Protein 3FPR (pdb70)

Structure (mmCIF, N/CA/C/O backbone):
data_3FPR
#
_entry.id   3FPR
#
_cell.length_a   39.604
_cell.length_b   46.165
_cell.length_c   99.591
_cell.angle_alpha   90.00
_cell.angle_beta   90.00
_cell.angle_gamma   90.00
#
_symmetry.space_group_name_H-M   'P 21 21 21'
#
loop_
_entity.id
_entity.type
_entity.pdbx_description
1 polymer Evasin-1
2 water water
#
loop_
_atom_site.group_PDB
_atom_site.id
_atom_site.type_symbol
_atom_site.label_atom_id
_atom_site.label_alt_id
_atom_site.label_comp_id
_atom_site.label_asym_id
_atom_site.label_entity_id
_atom_site.label_seq_id
_atom_site.pdbx_PDB_ins_code
_atom_site.Cartn_x
_atom_site.Cartn_y
_atom_site.Cartn_z
_atom_site.occupancy
_atom_site.B_iso_or_equiv
_atom_site.auth_seq_id
_atom_site.auth_comp_id
_atom_site.auth_asym_id
_atom_site.auth_atom_id
_atom_site.pdbx_PDB_model_num
ATOM 1 N N . GLY A 1 7 ? 40.386 37.232 29.479 1.00 49.05 7 GLY A N 1
ATOM 2 C CA . GLY A 1 7 ? 39.635 36.654 28.323 1.00 48.78 7 GLY A CA 1
ATOM 3 C C . GLY A 1 7 ? 38.648 35.590 28.767 1.00 48.89 7 GLY A C 1
ATOM 4 O O . GLY A 1 7 ? 38.579 35.257 29.959 1.00 49.20 7 GLY A O 1
ATOM 5 N N . ASP A 1 8 ? 37.904 35.049 27.795 1.00 48.60 8 ASP A N 1
ATOM 6 C CA . ASP A 1 8 ? 36.773 34.113 28.003 1.00 48.07 8 ASP A CA 1
ATOM 7 C C . ASP A 1 8 ? 35.514 34.753 27.442 1.00 46.82 8 ASP A C 1
ATOM 8 O O . ASP A 1 8 ? 34.409 34.206 27.549 1.00 47.30 8 ASP A O 1
ATOM 13 N N . LEU A 1 9 ? 35.673 35.924 26.840 1.00 44.98 9 LEU A N 1
ATOM 14 C CA . LEU A 1 9 ? 34.510 36.662 26.401 1.00 42.38 9 LEU A CA 1
ATOM 15 C C . LEU A 1 9 ? 34.206 36.253 24.977 1.00 41.26 9 LEU A C 1
ATOM 16 O O . LEU A 1 9 ? 35.090 36.276 24.122 1.00 41.27 9 LEU A O 1
ATOM 21 N N . GLY A 1 10 ? 32.968 35.835 24.740 1.00 39.41 10 GLY A N 1
ATOM 22 C CA . GLY A 1 10 ? 32.530 35.487 23.391 1.00 36.82 10 GLY A CA 1
ATOM 23 C C . GLY A 1 10 ? 33.075 34.169 22.845 1.00 35.08 10 GLY A C 1
ATOM 24 O O . GLY A 1 10 ? 33.392 33.253 23.607 1.00 34.80 10 GLY A O 1
ATOM 25 N N . GLY A 1 11 ? 33.184 34.080 21.520 1.00 32.90 11 GLY A N 1
ATOM 26 C CA . GLY A 1 11 ? 33.595 32.837 20.852 1.00 30.79 11 GLY A CA 1
ATOM 27 C C . GLY A 1 11 ? 32.491 32.240 19.981 1.00 30.10 11 GLY A C 1
ATOM 28 O O . GLY A 1 11 ? 32.764 31.520 19.021 1.00 29.09 11 GLY A O 1
ATOM 29 N N . CYS A 1 12 ? 31.241 32.543 20.328 1.00 28.64 12 CYS A N 1
ATOM 30 C CA . CYS A 1 12 ? 30.089 32.034 19.596 1.00 27.75 12 CYS A CA 1
ATOM 31 C C . CYS A 1 12 ? 30.213 32.341 18.096 1.00 25.61 12 CYS A C 1
ATOM 32 O O . CYS A 1 12 ? 30.363 33.484 17.690 1.00 25.58 12 CYS A O 1
ATOM 35 N N . PRO A 1 13 ? 30.147 31.309 17.258 1.00 23.30 13 PRO A N 1
ATOM 36 C CA . PRO A 1 13 ? 30.132 31.628 15.834 1.00 21.93 13 PRO A CA 1
ATOM 37 C C . PRO A 1 13 ? 28.735 32.044 15.345 1.00 20.28 13 PRO A C 1
ATOM 38 O O . PRO A 1 13 ? 27.743 31.915 16.070 1.00 20.17 13 PRO A O 1
ATOM 42 N N . PHE A 1 14 ? 28.692 32.557 14.112 1.00 19.35 14 PHE A N 1
ATOM 43 C CA . PHE A 1 14 ? 27.474 33.030 13.465 1.00 19.08 14 PHE A CA 1
ATOM 44 C C . PHE A 1 14 ? 26.774 31.954 12.624 1.00 17.73 14 PHE A C 1
ATOM 45 O O . PHE A 1 14 ? 27.422 31.246 11.833 1.00 17.52 14 PHE A O 1
ATOM 53 N N . LEU A 1 15 ? 25.448 31.864 12.799 1.00 17.77 15 LEU A N 1
ATOM 54 C CA . LEU A 1 15 ? 24.609 30.933 12.029 1.00 16.73 15 LEU A CA 1
ATOM 55 C C . LEU A 1 15 ? 24.638 31.346 10.545 1.00 16.70 15 LEU A C 1
ATOM 56 O O . LEU A 1 15 ? 24.643 32.534 10.241 1.00 16.90 15 LEU A O 1
ATOM 61 N N . VAL A 1 16 ? 24.655 30.365 9.635 1.00 15.99 16 VAL A N 1
ATOM 62 C CA . VAL A 1 16 ? 24.693 30.675 8.208 1.00 15.66 16 VAL A CA 1
ATOM 63 C C . VAL A 1 16 ? 23.631 30.003 7.365 1.00 16.78 16 VAL A C 1
ATOM 64 O O . VAL A 1 16 ? 23.259 28.818 7.575 1.00 17.34 16 VAL A O 1
ATOM 68 N N . ALA A 1 17 ? 23.113 30.770 6.409 1.00 15.46 17 ALA A N 1
ATOM 69 C CA . ALA A 1 17 ? 22.362 30.142 5.291 1.00 16.29 17 ALA A CA 1
ATOM 70 C C . ALA A 1 17 ? 23.351 29.794 4.176 1.00 16.39 17 ALA A C 1
ATOM 71 O O . ALA A 1 17 ? 24.501 30.235 4.180 1.00 17.69 17 ALA A O 1
ATOM 73 N N . GLU A 1 18 ? 22.920 29.016 3.199 1.00 16.55 18 GLU A N 1
ATOM 74 C CA . GLU A 1 18 ? 23.840 28.634 2.138 1.00 18.04 18 GLU A CA 1
ATOM 75 C C . GLU A 1 18 ? 23.156 28.725 0.811 1.00 18.09 18 GLU A C 1
ATOM 76 O O . GLU A 1 18 ? 21.936 28.639 0.742 1.00 18.52 18 GLU A O 1
ATOM 82 N N . ASN A 1 19 ? 23.931 28.906 -0.247 1.00 19.15 19 ASN A N 1
ATOM 83 C CA . ASN A 1 19 ? 23.339 28.651 -1.565 1.00 20.97 19 ASN A CA 1
ATOM 84 C C . ASN A 1 19 ? 23.282 27.146 -1.891 1.00 22.98 19 ASN A C 1
ATOM 85 O O . ASN A 1 19 ? 23.606 26.327 -1.026 1.00 23.21 19 ASN A O 1
ATOM 90 N N . LYS A 1 20 ? 22.797 26.779 -3.085 1.00 25.49 20 LYS A N 1
ATOM 91 C CA . LYS A 1 20 ? 22.551 25.342 -3.374 1.00 27.97 20 LYS A CA 1
ATOM 92 C C . LYS A 1 20 ? 23.807 24.503 -3.228 1.00 28.82 20 LYS A C 1
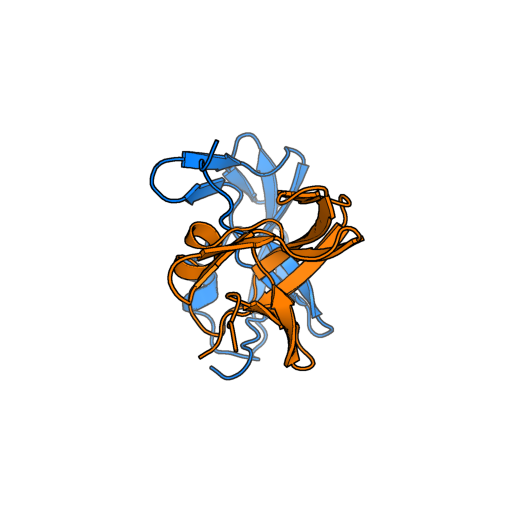ATOM 93 O O . LYS A 1 20 ? 23.732 23.346 -2.784 1.00 29.83 20 LYS A O 1
ATOM 99 N N . THR A 1 21 ? 24.951 25.098 -3.560 1.00 29.28 21 THR A N 1
ATOM 100 C CA . THR A 1 21 ? 26.249 24.400 -3.539 1.00 30.23 21 THR A CA 1
ATOM 101 C C . THR A 1 21 ? 27.074 24.587 -2.257 1.00 28.79 21 THR A C 1
ATOM 102 O O . THR A 1 21 ? 28.200 24.069 -2.151 1.00 30.29 21 THR A O 1
ATOM 106 N N . GLY A 1 22 ? 26.538 25.317 -1.276 1.00 27.33 22 GLY A N 1
ATOM 107 C CA . GLY A 1 22 ? 27.120 25.299 0.057 1.00 25.01 22 GLY A CA 1
ATOM 108 C C . GLY A 1 22 ? 27.822 26.567 0.513 1.00 23.52 22 GLY A C 1
ATOM 109 O O . GLY A 1 22 ? 28.376 26.621 1.610 1.00 23.90 22 GLY A O 1
ATOM 110 N N . TYR A 1 23 ? 27.799 27.591 -0.330 1.00 22.24 23 TYR A N 1
ATOM 111 C CA . TYR A 1 23 ? 28.412 28.873 0.018 1.00 20.42 23 TYR A CA 1
ATOM 112 C C . TYR A 1 23 ? 27.650 29.584 1.138 1.00 20.17 23 TYR A C 1
ATOM 113 O O . TYR A 1 23 ? 26.455 29.835 0.985 1.00 19.66 23 TYR A O 1
ATOM 122 N N . PRO A 1 24 ? 28.317 29.860 2.273 1.00 18.88 24 PRO A N 1
ATOM 123 C CA . PRO A 1 24 ? 27.644 30.422 3.446 1.00 18.42 24 PRO A CA 1
ATOM 124 C C . PRO A 1 24 ? 27.516 31.941 3.483 1.00 17.04 24 PRO A C 1
ATOM 125 O O . PRO A 1 24 ? 28.441 32.664 3.054 1.00 18.81 24 PRO A O 1
ATOM 129 N N . THR A 1 25 ? 26.400 32.412 4.039 1.00 16.14 25 THR A N 1
ATOM 130 C CA . THR A 1 25 ? 26.177 33.831 4.287 1.00 15.32 25 THR A CA 1
ATOM 131 C C . THR A 1 25 ? 25.519 33.973 5.644 1.00 14.95 25 THR A C 1
ATOM 132 O O . THR A 1 25 ? 24.553 33.242 5.962 1.00 15.58 25 THR A O 1
ATOM 136 N N . ILE A 1 26 ? 26.024 34.897 6.474 1.00 14.69 26 ILE A N 1
ATOM 137 C CA . ILE A 1 26 ? 25.427 35.054 7.797 1.00 16.05 26 ILE A CA 1
ATOM 138 C C . IL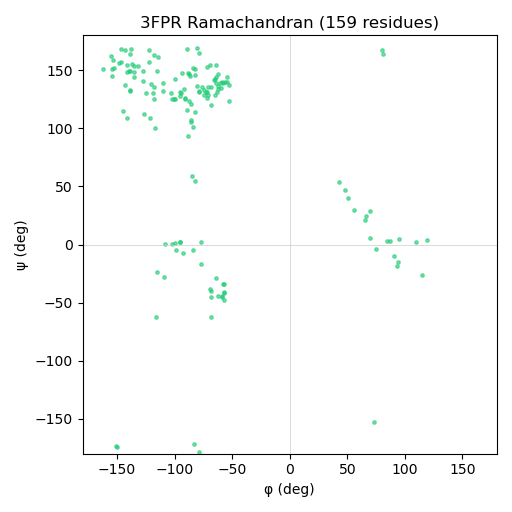E A 1 26 ? 24.022 35.645 7.737 1.00 15.99 26 ILE A C 1
ATOM 139 O O . ILE A 1 26 ? 23.670 36.322 6.791 1.00 16.29 26 ILE A O 1
ATOM 144 N N . VAL A 1 27 ? 23.224 35.345 8.765 1.00 16.65 27 VAL A N 1
ATOM 145 C CA . VAL A 1 27 ? 21.819 35.747 8.800 1.00 16.87 27 VAL A CA 1
ATOM 146 C C . VAL A 1 27 ? 21.571 36.869 9.812 1.00 18.00 27 VAL A C 1
ATOM 14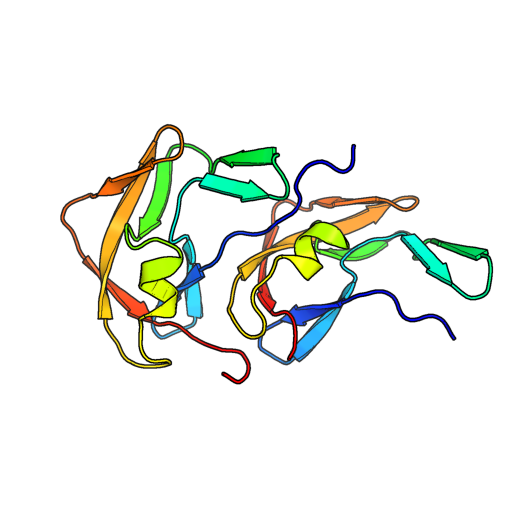7 O O . VAL A 1 27 ? 20.434 37.356 9.960 1.00 18.98 27 VAL A O 1
ATOM 151 N N . ALA A 1 28 ? 22.636 37.311 10.494 1.00 18.69 28 ALA A N 1
ATOM 152 C CA . ALA A 1 28 ? 22.553 38.403 11.432 1.00 18.38 28 ALA A CA 1
ATOM 153 C C . ALA A 1 28 ? 23.925 39.043 11.535 1.00 18.91 28 ALA A C 1
ATOM 154 O O . ALA A 1 28 ? 24.941 38.370 11.303 1.00 19.19 28 ALA A O 1
ATOM 156 N N . CYS A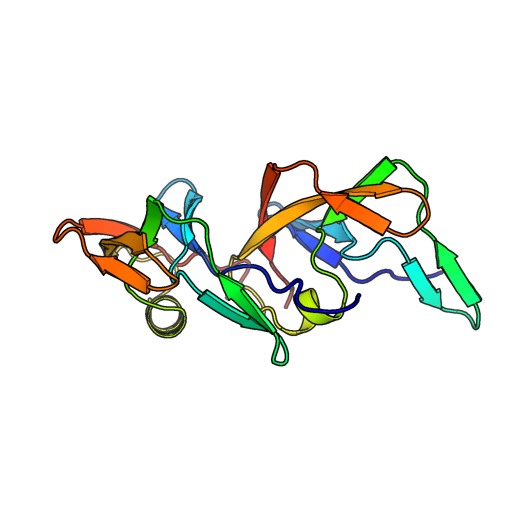 1 29 ? 23.939 40.341 11.837 1.00 19.18 29 CYS A N 1
ATOM 157 C CA . CYS A 1 29 ? 25.214 41.071 11.864 1.00 20.42 29 CYS A CA 1
ATOM 158 C C . CYS A 1 29 ? 25.710 41.292 13.279 1.00 20.74 29 CYS A C 1
ATOM 159 O O . CYS A 1 29 ? 26.761 41.870 13.459 1.00 20.28 29 CYS A O 1
ATOM 162 N N . LYS A 1 30 ? 24.954 40.808 14.250 1.00 21.52 30 LYS A N 1
ATOM 163 C CA . LYS A 1 30 ? 25.407 40.815 15.635 1.00 24.00 30 LYS A CA 1
ATOM 164 C C . LYS A 1 30 ? 24.723 39.697 16.382 1.00 24.92 30 LYS A C 1
ATOM 165 O O . LYS A 1 30 ? 23.688 39.185 15.956 1.00 25.41 30 LYS A O 1
ATOM 171 N N . GLN A 1 31 ? 25.315 39.291 17.494 1.00 25.23 31 GLN A N 1
ATOM 172 C CA . GLN A 1 31 ? 24.658 38.347 18.365 1.00 26.33 31 GLN A CA 1
ATOM 173 C C . GLN A 1 31 ? 25.190 38.508 19.766 1.00 27.52 31 GLN A C 1
ATOM 174 O O . GLN A 1 31 ? 26.259 39.106 19.965 1.00 27.48 31 GLN A O 1
ATOM 180 N N . ASP A 1 32 ? 24.440 37.978 20.724 1.00 29.01 32 ASP A N 1
ATOM 181 C CA . ASP A 1 32 ? 24.893 37.979 22.100 1.00 30.59 32 ASP A CA 1
ATOM 182 C C . ASP A 1 32 ? 25.415 36.609 22.468 1.00 31.41 32 ASP A C 1
ATOM 183 O O . ASP A 1 32 ? 24.707 35.605 22.342 1.00 31.72 32 ASP A O 1
ATOM 188 N N . CYS A 1 33 ? 26.649 36.573 22.950 1.00 30.90 33 CYS A N 1
ATOM 189 C CA . CYS A 1 33 ? 27.270 35.350 23.377 1.00 31.84 33 CYS A CA 1
ATOM 190 C C . CYS A 1 33 ? 27.561 35.473 24.870 1.00 32.21 33 CYS A C 1
ATOM 191 O O . CYS A 1 33 ? 28.524 36.123 25.260 1.00 31.71 33 CYS A O 1
ATOM 194 N N . ASN A 1 34 ? 26.695 34.878 25.691 1.00 32.73 34 ASN A N 1
ATOM 195 C CA . ASN A 1 34 ? 26.850 34.909 27.155 1.00 33.70 34 ASN A CA 1
ATOM 196 C C . ASN A 1 34 ? 27.070 36.340 27.672 1.00 32.60 34 ASN A C 1
ATOM 197 O O . ASN A 1 34 ? 27.906 36.573 28.560 1.00 34.15 34 ASN A O 1
ATOM 202 N N . GLY A 1 35 ? 26.339 37.294 27.099 1.00 31.35 35 GLY A N 1
ATOM 203 C CA . GLY A 1 35 ? 26.427 38.702 27.525 1.00 29.34 35 GLY A CA 1
ATOM 204 C C . GLY A 1 35 ? 27.413 39.560 26.737 1.00 28.02 35 GLY A C 1
ATOM 205 O O . GLY A 1 35 ? 27.327 40.798 26.739 1.00 27.29 35 GLY A O 1
ATOM 206 N N . THR A 1 36 ? 28.337 38.915 26.035 1.00 27.01 36 THR A N 1
ATOM 207 C CA . THR A 1 36 ? 29.269 39.631 25.182 1.00 26.68 36 THR A CA 1
ATOM 208 C C . THR A 1 36 ? 28.666 39.836 23.784 1.00 26.46 36 THR A C 1
ATOM 209 O O . THR A 1 36 ? 28.259 38.856 23.151 1.00 27.46 36 THR A O 1
ATOM 213 N N . THR A 1 37 ? 28.579 41.077 23.315 1.00 25.30 37 THR A N 1
ATOM 214 C CA . THR A 1 37 ? 28.076 41.313 21.942 1.00 25.13 37 THR A CA 1
ATOM 215 C C . THR A 1 37 ? 29.176 41.075 20.904 1.00 24.59 37 THR A C 1
ATOM 216 O O . THR A 1 37 ? 30.310 41.509 21.070 1.00 24.85 37 THR A O 1
ATOM 220 N N . GLU A 1 38 ? 28.839 40.391 19.814 1.00 22.76 38 GLU A N 1
ATOM 221 C CA . GLU A 1 38 ? 29.792 40.166 18.730 1.00 23.91 38 GLU A CA 1
ATOM 222 C C . GLU A 1 38 ? 29.207 40.818 17.509 1.00 22.92 38 GLU A C 1
ATOM 223 O O . GLU A 1 38 ? 28.033 40.605 17.212 1.00 22.20 38 GLU A O 1
ATOM 229 N N . THR A 1 39 ? 29.993 41.623 16.811 1.00 21.94 39 THR A N 1
ATOM 230 C CA . THR A 1 39 ? 29.470 42.406 15.690 1.00 23.58 39 THR A CA 1
ATOM 231 C C . THR A 1 39 ? 30.296 42.100 14.434 1.00 22.60 39 THR A C 1
ATOM 232 O O . THR A 1 39 ? 31.530 42.128 14.463 1.00 23.67 39 THR A O 1
ATOM 236 N N . ALA A 1 40 ? 29.616 41.792 13.333 1.00 20.46 40 ALA A N 1
ATOM 237 C CA . ALA A 1 40 ? 30.289 41.520 12.102 1.00 20.73 40 ALA A CA 1
ATOM 238 C C . ALA A 1 40 ? 30.855 42.818 11.527 1.00 20.28 40 ALA A C 1
ATOM 239 O O . ALA A 1 40 ? 30.326 43.896 11.782 1.00 21.17 40 ALA A O 1
ATOM 241 N N . PRO A 1 41 ? 31.935 42.719 10.749 1.00 21.23 41 PRO A N 1
ATOM 242 C CA . PRO A 1 41 ? 32.521 43.893 10.112 1.00 22.09 41 PRO A CA 1
ATOM 243 C C . PRO A 1 41 ? 31.548 44.608 9.206 1.00 23.41 41 PRO A C 1
ATOM 244 O O . PRO A 1 41 ? 30.760 43.962 8.498 1.00 22.27 41 PRO A O 1
ATOM 248 N N . ASN A 1 42 ? 31.578 45.940 9.238 1.00 23.98 42 ASN A N 1
ATOM 249 C CA . ASN A 1 42 ? 30.791 46.720 8.296 1.00 24.25 42 ASN A CA 1
ATOM 250 C C . ASN A 1 42 ? 31.108 46.299 6.872 1.00 23.58 42 ASN A C 1
ATOM 251 O O . ASN A 1 42 ? 32.259 46.019 6.554 1.00 25.06 42 ASN A O 1
ATOM 256 N N . GLY A 1 43 ? 30.070 46.224 6.041 1.00 22.22 43 GLY A N 1
ATOM 257 C CA . GLY A 1 43 ? 30.193 45.821 4.636 1.00 20.93 43 GLY A CA 1
ATOM 258 C C . GLY A 1 43 ? 30.033 44.321 4.387 1.00 19.59 43 GLY A C 1
ATOM 259 O O . GLY A 1 43 ? 29.905 43.899 3.238 1.00 20.32 43 GLY A O 1
ATOM 260 N N . THR A 1 44 ? 30.003 43.521 5.464 1.00 18.66 44 THR A N 1
ATOM 261 C CA . THR A 1 44 ? 29.854 42.064 5.334 1.00 18.39 44 THR A CA 1
ATOM 262 C C . THR A 1 44 ? 28.504 41.752 4.676 1.00 17.94 44 THR A C 1
ATOM 263 O O . THR A 1 44 ? 27.485 42.315 5.034 1.00 17.73 44 THR A O 1
ATOM 267 N N . ARG A 1 45 ? 28.521 40.857 3.691 1.00 18.51 45 ARG A N 1
ATOM 268 C CA . ARG A 1 45 ? 27.296 40.383 3.091 1.00 18.54 45 ARG A CA 1
ATOM 269 C C . ARG A 1 45 ? 26.465 39.633 4.123 1.00 18.28 45 ARG A C 1
ATOM 270 O O . ARG A 1 45 ? 26.995 38.844 4.915 1.00 16.50 45 ARG A O 1
ATOM 278 N N . CYS A 1 46 ? 25.155 39.850 4.112 1.00 17.86 46 CYS A N 1
ATOM 279 C CA . CYS A 1 46 ? 24.272 39.094 5.018 1.00 17.70 46 CYS A CA 1
ATOM 280 C C . CYS A 1 46 ? 22.920 38.844 4.372 1.00 19.02 46 CYS A C 1
ATOM 281 O O . CYS A 1 46 ? 22.613 39.466 3.348 1.00 17.73 46 CYS A O 1
ATOM 284 N N . PHE A 1 47 ? 22.114 37.974 4.975 1.00 17.53 47 PHE A N 1
ATOM 285 C CA . PHE A 1 47 ? 20.669 37.894 4.649 1.00 18.52 47 PHE A CA 1
ATOM 286 C C . PHE A 1 47 ? 19.902 38.412 5.824 1.00 18.98 47 PHE A C 1
ATOM 287 O O . PHE A 1 47 ? 20.167 37.996 6.948 1.00 19.18 47 PHE A O 1
ATOM 295 N N . SER A 1 48 ? 18.944 39.294 5.573 1.00 19.43 48 SER A N 1
ATOM 296 C CA . SER A 1 48 ? 18.223 39.961 6.638 1.00 21.89 48 SER A CA 1
ATOM 297 C C . SER A 1 48 ? 17.077 39.086 7.101 1.00 22.43 48 SER A C 1
ATOM 298 O O . SER A 1 48 ? 15.913 39.488 7.030 1.00 24.53 48 SER A O 1
ATOM 301 N N . ILE A 1 49 ? 17.386 37.880 7.559 1.00 22.49 49 ILE A N 1
ATOM 302 C CA . ILE A 1 49 ? 16.325 37.023 8.069 1.00 22.53 49 ILE A CA 1
ATOM 303 C C . ILE A 1 49 ? 16.449 36.715 9.549 1.00 22.19 49 ILE A C 1
ATOM 304 O O . ILE A 1 49 ? 15.452 36.368 10.192 1.00 22.18 49 ILE A O 1
ATOM 309 N N . GLY A 1 50 ? 17.668 36.814 10.081 1.00 21.48 50 GLY A N 1
ATOM 310 C CA . GLY A 1 50 ? 17.871 36.530 11.498 1.00 22.76 50 GLY A CA 1
ATOM 311 C C . GLY A 1 50 ? 17.977 35.056 11.817 1.00 23.15 50 GLY A C 1
ATOM 312 O O . GLY A 1 50 ? 17.594 34.185 11.028 1.00 23.23 50 GLY A O 1
ATOM 313 N N . ASP A 1 51 ? 18.483 34.760 13.012 1.00 24.38 51 ASP A N 1
ATOM 314 C CA . ASP A 1 51 ? 18.600 33.389 13.449 1.00 27.20 51 ASP A CA 1
ATOM 315 C C . ASP A 1 51 ? 17.230 32.718 13.401 1.00 27.83 51 ASP A C 1
ATOM 316 O O . ASP A 1 51 ? 17.096 31.571 12.940 1.00 27.98 51 ASP A O 1
ATOM 321 N N . GLU A 1 52 ? 16.209 33.460 13.847 1.00 29.47 52 GLU A N 1
ATOM 322 C CA . GLU A 1 52 ? 14.821 33.002 13.870 1.00 30.35 52 GLU A CA 1
ATOM 323 C C . GLU A 1 52 ? 14.364 32.595 12.485 1.00 30.48 52 GLU A C 1
ATOM 324 O O . GLU A 1 52 ? 13.807 31.510 12.315 1.00 31.54 52 GLU A O 1
ATOM 326 N N . GLY A 1 53 ? 14.645 33.452 11.499 1.00 29.50 53 GLY A N 1
ATOM 327 C CA . GLY A 1 53 ? 14.277 33.224 10.110 1.00 28.59 53 GLY A CA 1
ATOM 328 C C . GLY A 1 53 ? 14.870 31.954 9.539 1.00 28.22 53 GLY A C 1
ATOM 329 O O . GLY A 1 53 ? 14.176 31.188 8.880 1.00 27.99 53 GLY A O 1
ATOM 330 N N . LEU A 1 54 ? 16.152 31.724 9.806 1.00 27.10 54 LEU A N 1
ATOM 331 C CA . LEU A 1 54 ? 16.810 30.504 9.341 1.00 27.23 54 LEU A CA 1
ATOM 332 C C . LEU A 1 54 ? 16.150 29.257 9.954 1.00 27.43 54 LEU A C 1
ATOM 333 O O . LEU A 1 54 ? 15.833 28.284 9.261 1.00 25.93 54 LEU A O 1
ATOM 338 N N . ARG A 1 55 ? 15.875 29.323 11.249 1.00 27.93 55 ARG A N 1
ATOM 339 C CA . ARG A 1 55 ? 15.292 28.184 11.969 1.00 29.43 55 ARG A CA 1
ATOM 340 C C . ARG A 1 55 ? 13.887 27.802 11.484 1.00 29.60 55 ARG A C 1
ATOM 341 O O . ARG A 1 55 ? 13.495 26.631 11.523 1.00 30.65 55 ARG A O 1
ATOM 349 N N . ARG A 1 56 ? 13.158 28.785 10.983 1.00 29.29 56 ARG A N 1
ATOM 350 C CA . ARG A 1 56 ? 11.834 28.574 10.414 1.00 30.59 56 ARG A CA 1
ATOM 351 C C . ARG A 1 56 ? 11.850 27.973 9.021 1.00 30.00 56 ARG A C 1
ATOM 352 O O . ARG A 1 56 ? 10.820 27.509 8.530 1.00 31.68 56 ARG A O 1
ATOM 360 N N . MET A 1 57 ? 12.997 28.025 8.347 1.00 29.30 57 MET A N 1
ATOM 361 C CA . MET A 1 57 ? 13.068 27.478 7.005 1.00 28.19 57 MET A CA 1
ATOM 362 C C . MET A 1 57 ? 13.092 25.964 7.066 1.00 27.77 57 MET A C 1
ATOM 363 O O . MET A 1 57 ? 13.813 25.365 7.867 1.00 27.95 57 MET A O 1
ATOM 368 N N . THR A 1 58 ? 12.261 25.349 6.239 1.00 27.67 58 THR A N 1
ATOM 369 C CA . THR A 1 58 ? 12.298 23.919 6.039 1.00 27.39 58 THR A CA 1
ATOM 370 C C . THR A 1 58 ? 13.636 23.535 5.427 1.00 27.31 58 THR A C 1
ATOM 371 O O . THR A 1 58 ? 14.100 24.148 4.448 1.00 26.05 58 THR A O 1
ATOM 375 N N . ALA A 1 59 ? 14.274 22.525 6.012 1.00 26.90 59 ALA A N 1
ATOM 376 C CA . ALA A 1 59 ? 15.572 22.091 5.526 1.00 27.44 59 ALA A CA 1
ATOM 377 C C . ALA A 1 59 ? 15.536 21.707 4.044 1.00 27.63 59 ALA A C 1
ATOM 378 O O . ALA A 1 59 ? 14.570 21.088 3.567 1.00 27.63 59 ALA A O 1
ATOM 380 N N . ASN A 1 60 ? 16.588 22.096 3.319 1.00 27.73 60 ASN A N 1
ATOM 381 C CA . ASN A 1 60 ? 16.863 21.679 1.943 1.00 28.55 60 ASN A CA 1
ATOM 382 C C . ASN A 1 60 ? 15.918 22.231 0.891 1.00 27.93 60 ASN A C 1
ATOM 383 O O . ASN A 1 60 ? 16.008 21.836 -0.274 1.00 28.77 60 ASN A O 1
ATOM 388 N N . LEU A 1 61 ? 15.021 23.128 1.302 1.00 26.91 61 LEU A N 1
ATOM 389 C CA . LEU A 1 61 ? 14.081 23.775 0.372 1.00 26.08 61 LEU A CA 1
ATOM 390 C C . LEU A 1 61 ? 14.566 25.172 -0.018 1.00 24.86 61 LEU A C 1
ATOM 391 O O . LEU A 1 61 ? 15.116 25.882 0.824 1.00 23.19 61 LEU A O 1
ATOM 396 N N . PRO A 1 62 ? 14.370 25.561 -1.280 1.00 23.05 62 PRO A N 1
ATOM 397 C CA . PRO A 1 62 ? 14.832 26.886 -1.695 1.00 22.52 62 PRO A CA 1
ATOM 398 C C . PRO A 1 62 ? 13.922 28.005 -1.187 1.00 21.94 62 PRO A C 1
ATOM 399 O O . PRO A 1 62 ? 12.693 27.908 -1.281 1.00 22.16 62 PRO A O 1
ATOM 403 N N . TYR A 1 63 ? 14.532 29.079 -0.671 1.00 20.30 63 TYR A N 1
ATOM 404 C CA . TYR A 1 63 ? 13.795 30.265 -0.293 1.00 19.11 63 TYR A CA 1
ATOM 405 C C . TYR A 1 63 ? 14.441 31.471 -0.962 1.00 18.33 63 TYR A C 1
ATOM 406 O O . TYR A 1 63 ? 15.645 31.518 -1.151 1.00 19.35 63 TYR A O 1
ATOM 415 N N . AS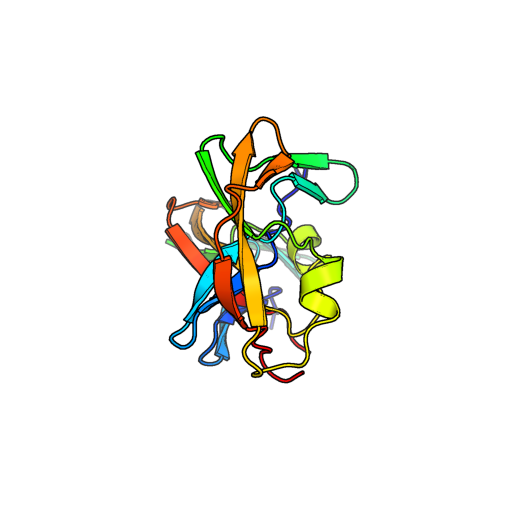P A 1 64 ? 13.645 32.479 -1.266 1.00 19.41 64 ASP A N 1
ATOM 416 C CA . ASP A 1 64 ? 14.234 33.698 -1.770 1.00 20.48 64 ASP A CA 1
ATOM 417 C C . ASP A 1 64 ? 14.633 34.531 -0.561 1.00 20.59 64 ASP A C 1
ATOM 418 O O . ASP A 1 64 ? 13.788 35.030 0.173 1.00 23.03 64 ASP A O 1
ATOM 423 N N . CYS A 1 65 ? 15.921 34.611 -0.311 1.00 20.11 65 CYS A N 1
ATOM 424 C CA . CYS A 1 65 ? 16.439 35.279 0.880 1.00 19.75 65 CYS A CA 1
ATOM 425 C C . CYS A 1 65 ? 16.839 36.742 0.597 1.00 19.35 65 CYS A C 1
ATOM 426 O O . CYS A 1 65 ? 17.549 37.038 -0.365 1.00 18.87 65 CYS A O 1
ATOM 429 N N . PRO A 1 66 ? 16.378 37.664 1.449 1.00 18.32 66 PRO A N 1
ATOM 430 C CA . PRO A 1 66 ? 16.690 39.071 1.226 1.00 18.11 66 PRO A CA 1
ATOM 431 C C . PRO A 1 66 ? 18.152 39.395 1.512 1.00 18.10 66 PRO A C 1
ATOM 432 O O . PRO A 1 66 ? 18.639 39.120 2.589 1.00 18.78 66 PRO A O 1
ATOM 436 N N . LEU A 1 67 ? 18.843 39.987 0.556 1.00 17.30 67 LEU A N 1
ATOM 437 C CA . LEU A 1 67 ? 20.247 40.345 0.777 1.00 17.30 67 LEU A CA 1
ATOM 438 C C . LEU A 1 67 ? 20.393 41.651 1.512 1.00 18.55 67 LEU A C 1
ATOM 439 O O . LEU A 1 67 ? 19.591 42.571 1.356 1.00 18.83 67 LEU A O 1
ATOM 444 N N . GLY A 1 68 ? 21.481 41.757 2.257 1.00 18.33 68 GLY A N 1
ATOM 445 C CA . GLY A 1 68 ? 21.797 42.998 2.930 1.00 18.64 68 GLY A CA 1
ATOM 446 C C . GLY A 1 68 ? 23.285 43.129 3.081 1.00 19.36 68 GLY A C 1
ATOM 447 O O . GLY A 1 68 ? 24.060 42.308 2.578 1.00 19.83 68 GLY A O 1
ATOM 448 N N . GLN A 1 69 ? 23.671 44.163 3.812 1.00 19.14 69 GLN A N 1
ATOM 449 C CA . GLN A 1 69 ? 25.062 44.406 4.128 1.00 19.83 69 GLN A CA 1
ATOM 450 C C . GLN A 1 69 ? 25.139 44.953 5.548 1.00 20.10 69 GLN A C 1
ATOM 451 O O . GLN A 1 69 ? 24.296 45.745 5.954 1.00 20.08 69 GLN A O 1
ATOM 457 N N . CYS A 1 70 ? 26.101 44.477 6.327 1.00 20.98 70 CYS A N 1
ATOM 458 C CA . CYS A 1 70 ? 26.195 44.857 7.719 1.00 21.86 70 CYS A CA 1
ATOM 459 C C . CYS A 1 70 ? 26.640 46.309 7.861 1.00 23.20 70 CYS A C 1
ATOM 460 O O . CYS A 1 70 ? 27.542 46.763 7.167 1.00 23.59 70 CYS A O 1
ATOM 463 N N . SER A 1 71 ? 25.962 47.020 8.761 1.00 25.35 71 SER A N 1
ATOM 464 C CA . SER A 1 71 ? 26.368 48.373 9.152 1.00 27.40 71 SER A CA 1
ATOM 465 C C . SER A 1 71 ? 26.041 48.498 10.627 1.00 27.72 71 SER A C 1
ATOM 466 O O . SER A 1 71 ? 24.865 48.424 11.023 1.00 28.20 71 SER A O 1
ATOM 469 N N . ASN A 1 72 ? 27.084 48.654 11.441 1.00 29.02 72 ASN A N 1
ATOM 470 C CA . ASN A 1 72 ? 26.945 48.787 12.895 1.00 30.32 72 ASN A CA 1
ATOM 471 C C . ASN A 1 72 ? 26.031 47.740 13.540 1.00 29.21 72 ASN A C 1
ATOM 472 O O . ASN A 1 72 ? 25.164 48.050 14.357 1.00 29.45 72 ASN A O 1
ATOM 477 N N . GLY A 1 73 ? 26.245 46.478 13.158 1.00 27.77 73 GLY A N 1
ATOM 478 C CA . GLY A 1 73 ? 25.564 45.341 13.762 1.00 26.69 73 GLY A CA 1
ATOM 479 C C . GLY A 1 73 ? 24.190 45.022 13.205 1.00 26.17 73 GLY A C 1
ATOM 480 O O . GLY A 1 73 ? 23.523 44.121 13.699 1.00 25.22 73 GLY A O 1
ATOM 481 N N . ASP A 1 74 ? 23.770 45.760 12.181 1.00 25.85 74 ASP A N 1
ATOM 482 C CA . ASP A 1 74 ? 22.449 45.580 11.569 1.00 26.69 74 ASP A CA 1
ATOM 483 C C . ASP A 1 74 ? 22.594 45.160 10.113 1.00 25.23 74 ASP A C 1
ATOM 484 O O . ASP A 1 74 ? 23.411 45.712 9.391 1.00 24.91 74 ASP A O 1
ATOM 489 N N . CYS A 1 75 ? 21.807 44.175 9.683 1.00 25.04 75 CYS A N 1
ATOM 490 C CA . CYS A 1 75 ? 21.817 43.788 8.268 1.00 24.88 75 CYS A CA 1
ATOM 491 C C . CYS A 1 75 ? 20.891 44.709 7.496 1.00 25.45 75 CYS A C 1
ATOM 492 O O . CYS A 1 75 ? 19.676 44.553 7.559 1.00 25.97 75 CYS A O 1
ATOM 495 N N . ILE A 1 76 ? 21.473 45.686 6.801 1.00 24.29 76 ILE A N 1
ATOM 496 C CA . ILE A 1 76 ? 20.699 46.684 6.046 1.00 24.90 76 ILE A CA 1
ATOM 497 C C . ILE A 1 76 ? 20.306 46.089 4.700 1.00 24.35 76 ILE A C 1
ATOM 498 O O . ILE A 1 76 ? 21.178 45.792 3.883 1.00 23.75 76 ILE A O 1
ATOM 503 N N . PRO A 1 77 ? 18.993 45.881 4.474 1.00 24.31 77 PRO A N 1
ATOM 504 C CA . PRO A 1 77 ? 18.570 45.237 3.220 1.00 24.37 77 PRO A CA 1
ATOM 505 C C . PRO A 1 77 ? 18.893 46.045 1.978 1.00 24.77 77 PRO A C 1
ATOM 506 O O . PRO A 1 77 ? 18.850 47.277 2.008 1.00 24.68 77 PRO A O 1
ATOM 510 N N . LYS A 1 78 ? 19.246 45.329 0.909 1.00 25.05 78 LYS A N 1
ATOM 511 C CA . LYS A 1 78 ? 19.564 45.904 -0.401 1.00 25.99 78 LYS A CA 1
ATOM 512 C C . LYS A 1 78 ? 18.336 45.955 -1.304 1.00 25.78 78 LYS A C 1
ATOM 513 O O . LYS A 1 78 ? 18.403 46.504 -2.410 1.00 26.49 78 LYS A O 1
ATOM 519 N N . GLU A 1 79 ? 17.242 45.352 -0.848 1.00 25.57 79 GLU A N 1
ATOM 520 C CA . GLU A 1 79 ? 16.002 45.176 -1.633 1.00 25.92 79 GLU A CA 1
ATOM 521 C C . GLU A 1 79 ? 16.208 44.226 -2.822 1.00 25.07 79 GLU A C 1
ATOM 522 O O . GLU A 1 79 ? 15.493 44.281 -3.816 1.00 25.97 79 GLU A O 1
ATOM 528 N N . THR A 1 80 ? 17.199 43.352 -2.693 1.00 23.09 80 THR A N 1
ATOM 529 C CA . THR A 1 80 ? 17.445 42.299 -3.672 1.00 21.88 80 THR A CA 1
ATOM 530 C C . THR A 1 80 ? 17.369 40.979 -2.930 1.00 20.33 80 THR A C 1
ATOM 531 O O . THR A 1 80 ? 17.401 40.974 -1.685 1.00 19.43 80 THR A O 1
ATOM 535 N N . TYR A 1 81 ? 17.304 39.895 -3.697 1.00 19.33 81 TYR A N 1
ATOM 536 C CA . TYR A 1 81 ? 17.071 38.525 -3.177 1.00 20.02 81 TYR A CA 1
ATOM 537 C C . TYR A 1 81 ? 17.940 37.508 -3.901 1.00 21.04 81 TYR A C 1
ATOM 538 O O . TYR A 1 81 ? 18.264 37.654 -5.088 1.00 20.70 81 TYR A O 1
ATOM 547 N N . GLU A 1 82 ? 18.299 36.450 -3.177 1.00 19.80 82 GLU A N 1
ATOM 548 C CA . GLU A 1 82 ? 19.090 35.363 -3.719 1.00 21.39 82 GLU A CA 1
ATOM 549 C C . GLU A 1 82 ? 18.506 34.085 -3.117 1.00 20.17 82 GLU A C 1
ATOM 550 O O . GLU A 1 82 ? 18.052 34.102 -1.974 1.00 20.24 82 GLU A O 1
ATOM 556 N N . VAL A 1 83 ? 18.564 32.971 -3.849 1.00 19.46 83 VAL A N 1
ATOM 557 C CA . VAL A 1 83 ? 18.018 31.721 -3.302 1.00 19.57 83 VAL A CA 1
ATOM 558 C C . VAL A 1 83 ? 18.975 31.253 -2.200 1.00 18.75 83 VAL A C 1
ATOM 559 O O . VAL A 1 83 ? 20.195 31.200 -2.417 1.00 19.38 83 VAL A O 1
ATOM 563 N N . CYS A 1 84 ? 18.404 30.917 -1.047 1.00 18.76 84 CYS A N 1
ATOM 564 C CA . CYS A 1 84 ? 19.213 30.336 0.033 1.00 19.80 84 CYS A CA 1
ATOM 565 C C . CYS A 1 84 ? 18.483 29.201 0.715 1.00 19.56 84 CYS A C 1
ATOM 566 O O . CYS A 1 84 ? 17.257 29.021 0.522 1.00 19.11 84 CYS A O 1
ATOM 569 N N . TYR A 1 85 ? 19.269 28.419 1.455 1.00 18.91 85 TYR A N 1
ATOM 570 C CA . TYR A 1 85 ? 18.808 27.167 2.066 1.00 20.58 85 TYR A CA 1
ATOM 571 C C . TYR A 1 85 ? 19.279 27.064 3.491 1.00 20.70 85 TYR A C 1
ATOM 572 O O . TYR A 1 85 ? 20.333 27.593 3.857 1.00 19.90 85 TYR A O 1
ATOM 581 N N . ARG A 1 86 ? 18.521 26.308 4.276 1.00 20.78 86 ARG A N 1
ATOM 582 C CA . ARG A 1 86 ? 19.017 25.826 5.572 1.00 22.44 86 ARG A CA 1
ATOM 583 C C . ARG A 1 86 ? 19.465 24.395 5.348 1.00 23.84 86 ARG A C 1
ATOM 584 O O . ARG A 1 86 ? 18.687 23.584 4.854 1.00 24.64 86 ARG A O 1
ATOM 592 N N . ARG A 1 87 ? 20.719 24.094 5.700 1.00 25.11 87 ARG A N 1
ATOM 593 C CA . ARG A 1 87 ? 21.301 22.767 5.513 1.00 26.75 87 ARG A CA 1
ATOM 594 C C . ARG A 1 87 ? 21.763 22.206 6.845 1.00 28.69 87 ARG A C 1
ATOM 595 O O . ARG A 1 87 ? 22.775 22.653 7.385 1.00 28.14 87 ARG A O 1
ATOM 603 N N . ASN A 1 88 ? 21.055 21.209 7.350 1.00 30.51 88 ASN A N 1
ATOM 604 C CA . ASN A 1 88 ? 21.409 20.604 8.625 1.00 33.78 88 ASN A CA 1
ATOM 605 C C . ASN A 1 88 ? 22.567 19.645 8.436 1.00 35.85 88 ASN A C 1
ATOM 606 O O . ASN A 1 88 ? 22.898 19.299 7.309 1.00 35.49 88 ASN A O 1
ATOM 611 N N . TRP A 1 89 ? 23.217 19.254 9.529 1.00 39.12 89 TRP A N 1
ATOM 612 C CA . TRP A 1 89 ? 24.104 18.099 9.472 1.00 42.63 89 TRP A CA 1
ATOM 613 C C . TRP A 1 89 ? 23.136 16.952 9.252 1.00 44.24 89 TRP A C 1
ATOM 614 O O . TRP A 1 89 ? 23.138 16.312 8.203 1.00 44.41 89 TRP A O 1
ATOM 625 N N . ARG A 1 90 ? 22.261 16.779 10.242 1.00 46.49 90 ARG A N 1
ATOM 626 C CA . ARG A 1 90 ? 21.285 15.704 10.318 1.00 48.58 90 ARG A CA 1
ATOM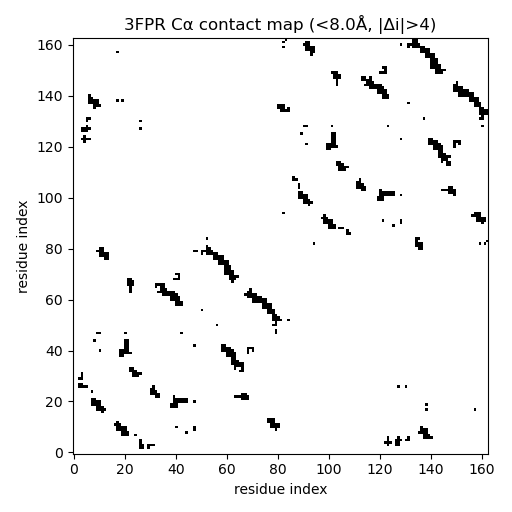 627 C C . ARG A 1 90 ? 19.857 16.276 10.260 1.00 49.53 90 ARG A C 1
ATOM 628 O O . ARG A 1 90 ? 19.097 15.970 9.325 1.00 50.14 90 ARG A O 1
ATOM 636 N N . ASP A 1 91 ? 19.513 17.100 11.259 1.00 50.36 91 ASP A N 1
ATOM 637 C CA . ASP A 1 91 ? 18.210 17.762 11.360 1.00 50.78 91 ASP A CA 1
ATOM 638 C C . ASP A 1 91 ? 18.230 18.874 12.413 1.00 51.30 91 ASP A C 1
ATOM 639 O O . ASP A 1 91 ? 18.536 20.034 12.115 1.00 51.35 91 ASP A O 1
ATOM 641 N N . GLY B 1 11 ? 41.069 7.642 27.023 1.00 45.29 11 GLY D N 1
ATOM 642 C CA . GLY B 1 11 ? 41.920 8.724 27.607 1.00 45.73 11 GLY D CA 1
ATOM 643 C C . GLY B 1 11 ? 41.151 10.005 27.885 1.00 45.58 11 GLY D C 1
ATOM 644 O O . GLY B 1 11 ? 40.299 10.044 28.782 1.00 45.91 11 GLY D O 1
ATOM 645 N N . CYS B 1 12 ? 41.442 11.056 27.112 1.00 44.94 12 CYS D N 1
ATOM 646 C CA . CYS B 1 12 ? 40.866 12.374 27.383 1.00 44.42 12 CYS D CA 1
ATOM 647 C C . CYS B 1 12 ? 40.157 13.013 26.194 1.00 43.06 12 CYS D C 1
ATOM 648 O O . CYS B 1 12 ? 40.813 13.408 25.228 1.00 42.45 12 CYS D O 1
ATOM 651 N N . PRO B 1 13 ? 38.819 13.156 26.283 1.00 41.65 13 PRO D N 1
ATOM 652 C CA . PRO B 1 13 ? 38.102 13.780 25.173 1.00 40.19 13 PRO D CA 1
ATOM 653 C C . PRO B 1 13 ? 38.073 15.316 25.259 1.00 38.42 13 PRO D C 1
ATOM 654 O O . PRO B 1 13 ? 37.600 15.898 26.240 1.00 38.60 13 PRO D O 1
ATOM 658 N N . PHE B 1 14 ? 38.619 15.956 24.230 1.00 35.99 14 PHE D N 1
ATOM 659 C CA . PHE B 1 14 ? 38.454 17.388 24.027 1.00 33.31 14 PHE D CA 1
ATOM 660 C C . PHE B 1 14 ? 37.103 17.569 23.343 1.00 31.93 14 PHE D C 1
ATOM 661 O O . PHE B 1 14 ? 36.696 16.701 22.571 1.00 32.10 14 PHE D O 1
ATOM 669 N N . LEU B 1 15 ? 36.398 18.658 23.653 1.00 29.98 15 LEU D N 1
ATOM 670 C CA . LEU B 1 15 ? 35.154 18.978 22.945 1.00 28.41 15 LEU D CA 1
ATOM 671 C C . LEU B 1 15 ? 35.468 19.299 21.476 1.00 27.00 15 LEU D C 1
ATOM 672 O O . LEU B 1 15 ? 36.473 19.940 21.192 1.00 26.30 15 LEU D O 1
ATOM 677 N N . VAL B 1 16 ? 34.599 18.854 20.572 1.00 24.88 16 VAL D N 1
ATOM 678 C CA . VAL B 1 16 ? 34.801 19.044 19.129 1.00 24.71 16 VAL D CA 1
ATOM 679 C C . VAL B 1 16 ? 33.577 19.579 18.386 1.00 24.24 16 VAL D C 1
ATOM 680 O O . VAL B 1 16 ? 32.427 19.386 18.800 1.00 24.33 16 VAL D O 1
ATOM 684 N N . ALA B 1 17 ? 33.846 20.258 17.269 1.00 22.85 17 ALA D N 1
ATOM 685 C CA . ALA B 1 17 ? 32.799 20.462 16.267 1.00 22.37 17 ALA D CA 1
ATOM 686 C C . ALA B 1 17 ? 33.170 19.711 14.988 1.00 23.03 17 ALA D C 1
ATOM 687 O O . ALA B 1 17 ? 34.313 19.341 14.777 1.00 22.90 17 ALA D O 1
ATOM 689 N N . GLU B 1 18 ? 32.184 19.472 14.130 1.00 23.50 18 GLU D N 1
ATOM 690 C CA . GLU B 1 18 ? 32.423 18.712 12.903 1.00 25.74 18 GLU D CA 1
ATOM 691 C C . GLU B 1 18 ? 32.197 19.580 11.671 1.00 26.55 18 GLU D C 1
ATOM 692 O O . GLU B 1 18 ? 31.399 20.496 11.697 1.00 25.16 18 GLU D O 1
ATOM 698 N N . ASN B 1 19 ? 32.926 19.290 10.605 1.00 28.90 19 ASN D N 1
ATOM 699 C CA . ASN B 1 19 ? 32.622 19.926 9.324 1.00 32.27 19 ASN D CA 1
ATOM 700 C C . ASN B 1 19 ? 31.493 19.144 8.642 1.00 34.14 19 ASN D C 1
ATOM 701 O O . ASN B 1 19 ? 30.886 18.270 9.263 1.00 34.77 19 ASN D O 1
ATOM 706 N N . LYS B 1 20 ? 31.191 19.470 7.385 1.00 36.88 20 LYS D N 1
ATOM 707 C CA . LYS B 1 20 ? 30.074 18.813 6.697 1.00 38.96 20 LYS D CA 1
ATOM 708 C C . LYS B 1 20 ? 30.337 17.331 6.386 1.00 39.84 20 LYS D C 1
ATOM 709 O O . LYS B 1 20 ? 29.431 16.506 6.511 1.00 40.77 20 LYS D O 1
ATOM 715 N N . THR B 1 21 ? 31.567 16.996 6.004 1.00 40.74 21 THR D N 1
ATOM 716 C CA . THR B 1 21 ? 31.924 15.585 5.776 1.00 41.37 21 THR D CA 1
ATOM 717 C C . THR B 1 21 ? 32.146 14.814 7.088 1.00 41.23 21 THR D C 1
ATOM 718 O O . THR B 1 21 ? 32.491 13.627 7.073 1.00 41.66 21 THR D O 1
ATOM 722 N N . GLY B 1 22 ? 31.954 15.492 8.219 1.00 40.30 22 GLY D N 1
ATOM 723 C CA . GLY B 1 22 ? 31.879 14.824 9.517 1.00 39.16 22 GLY D CA 1
ATOM 724 C C . GLY B 1 22 ? 33.170 14.759 10.304 1.00 38.31 22 GLY D C 1
ATOM 725 O O . GLY B 1 22 ? 33.216 14.148 11.381 1.00 38.81 22 GLY D O 1
ATOM 726 N N . TYR B 1 23 ? 34.220 15.388 9.789 1.00 37.18 23 TYR D N 1
ATOM 727 C CA . TYR B 1 23 ? 35.520 15.316 10.450 1.00 35.65 23 TYR D CA 1
ATOM 728 C C . TYR B 1 23 ? 35.568 16.259 11.638 1.00 33.41 23 TYR D C 1
ATOM 729 O O . TYR B 1 23 ? 35.146 17.420 11.532 1.00 31.65 23 TYR D O 1
ATOM 738 N N . PRO B 1 24 ? 36.034 15.753 12.796 1.00 30.80 24 PRO D N 1
ATOM 739 C CA . PRO B 1 24 ? 36.034 16.567 14.018 1.00 29.10 24 PRO D CA 1
ATOM 740 C C . PRO B 1 24 ? 37.281 17.438 14.212 1.00 27.23 24 PRO D C 1
ATOM 741 O O . PRO B 1 24 ? 38.386 17.063 13.808 1.00 26.94 24 PRO D O 1
ATOM 745 N N . THR B 1 25 ? 37.073 18.596 14.825 1.00 24.53 25 THR D N 1
ATOM 746 C CA . THR B 1 25 ? 38.145 19.535 15.143 1.00 23.14 25 THR D CA 1
ATOM 747 C C . THR B 1 25 ? 37.876 20.084 16.543 1.00 21.74 25 THR D C 1
ATOM 748 O O . THR B 1 25 ? 36.738 20.460 16.872 1.00 19.46 25 THR D O 1
ATOM 752 N N . ILE B 1 26 ? 38.909 20.087 17.391 1.00 20.81 26 ILE D N 1
ATOM 753 C CA . ILE B 1 26 ? 38.781 20.622 18.746 1.00 20.28 26 ILE D CA 1
ATOM 754 C C . ILE B 1 26 ? 38.446 22.107 18.762 1.00 20.09 26 ILE D C 1
ATOM 755 O O . ILE B 1 26 ? 38.850 22.871 17.865 1.00 19.84 26 ILE D O 1
ATOM 760 N N . VAL B 1 27 ? 37.673 22.499 19.766 1.00 19.23 27 VAL D N 1
ATOM 761 C CA . VAL B 1 27 ? 37.250 23.889 19.926 1.00 19.53 27 VAL D CA 1
ATOM 762 C C . VAL B 1 27 ? 38.071 24.701 20.947 1.00 19.19 27 VAL D C 1
ATOM 763 O O . VAL B 1 27 ? 37.885 25.912 21.133 1.00 20.80 27 VAL D O 1
ATOM 767 N N . ALA B 1 28 ? 39.000 24.014 21.623 1.00 20.51 28 ALA D N 1
ATOM 768 C CA . ALA B 1 28 ? 39.894 24.676 22.563 1.00 21.02 28 ALA D CA 1
ATOM 769 C C . ALA B 1 28 ? 41.171 23.873 22.615 1.00 21.42 28 ALA D C 1
ATOM 770 O O . ALA B 1 28 ? 41.141 22.662 22.391 1.00 22.07 28 ALA D O 1
ATOM 772 N N . CYS B 1 29 ? 42.271 24.556 22.922 1.00 22.75 29 CYS D N 1
ATOM 773 C CA . CYS B 1 29 ? 43.584 23.899 22.895 1.00 23.78 29 CYS D CA 1
ATOM 774 C C . CYS B 1 29 ? 43.995 23.401 24.287 1.00 25.03 29 CYS D C 1
ATOM 775 O O . CYS B 1 29 ? 45.076 22.857 24.457 1.00 24.66 29 CYS D O 1
ATOM 778 N N . LYS B 1 30 ? 43.103 23.588 25.253 1.00 26.46 30 LYS D N 1
ATOM 779 C CA . LYS B 1 30 ? 43.292 23.098 26.616 1.00 28.08 30 LYS D CA 1
ATOM 780 C C . LYS B 1 30 ? 42.001 22.446 27.117 1.00 28.67 30 LYS D C 1
ATOM 781 O O . LYS B 1 30 ? 40.894 22.848 26.734 1.00 27.92 30 LYS D O 1
ATOM 787 N N . GLN B 1 31 ? 42.134 21.442 27.979 1.00 28.45 31 GLN D N 1
ATOM 788 C CA . GLN B 1 31 ? 40.974 20.725 28.516 1.00 30.93 31 GLN D CA 1
ATOM 789 C C . GLN B 1 31 ? 41.350 20.137 29.873 1.00 32.16 31 GLN D C 1
ATOM 790 O O . GLN B 1 31 ? 42.478 19.712 30.073 1.00 31.86 31 GLN D O 1
ATOM 796 N N . ASP B 1 32 ? 40.394 20.100 30.798 1.00 34.99 32 ASP D N 1
ATOM 797 C CA . ASP B 1 32 ? 40.609 19.418 32.074 1.00 37.71 32 ASP D CA 1
ATOM 798 C C . ASP B 1 32 ? 40.082 17.989 32.006 1.00 38.35 32 ASP D C 1
ATOM 799 O O . ASP B 1 32 ? 38.949 17.772 31.572 1.00 38.38 32 ASP D O 1
ATOM 804 N N . CYS B 1 33 ? 40.911 17.024 32.415 1.00 39.12 33 CYS D N 1
ATOM 805 C CA . CYS B 1 33 ? 40.540 15.607 32.433 1.00 40.26 33 CYS D CA 1
ATOM 806 C C . CYS B 1 33 ? 41.478 14.798 33.323 1.00 39.57 33 CYS D C 1
ATOM 807 O O . CYS B 1 33 ? 42.658 15.145 33.471 1.00 39.52 33 CYS D O 1
ATOM 810 N N . ASN B 1 34 ? 40.967 13.707 33.898 1.00 38.68 34 ASN D N 1
ATOM 811 C CA . ASN B 1 34 ? 41.790 12.813 34.727 1.00 37.28 34 ASN D CA 1
ATOM 812 C C . ASN B 1 34 ? 42.500 13.502 35.902 1.00 36.60 34 ASN D C 1
ATOM 813 O O . ASN B 1 34 ? 43.588 13.069 36.322 1.00 36.14 34 ASN D O 1
ATOM 818 N N . GLY B 1 35 ? 41.888 14.567 36.416 1.00 35.48 35 GLY D N 1
ATOM 819 C CA . GLY B 1 35 ? 42.470 15.374 37.503 1.00 34.22 35 GLY D CA 1
ATOM 820 C C . GLY B 1 35 ? 43.685 16.175 37.069 1.00 33.69 35 GLY D C 1
ATOM 821 O O . GLY B 1 35 ? 44.579 16.442 37.873 1.00 33.82 35 GLY D O 1
ATOM 822 N N . THR B 1 36 ? 43.731 16.535 35.783 1.00 32.51 36 THR D N 1
ATOM 823 C CA . THR B 1 36 ? 44.863 17.264 35.219 1.00 31.10 36 THR D CA 1
ATOM 824 C C . THR B 1 36 ? 44.354 18.282 34.191 1.00 30.75 36 THR D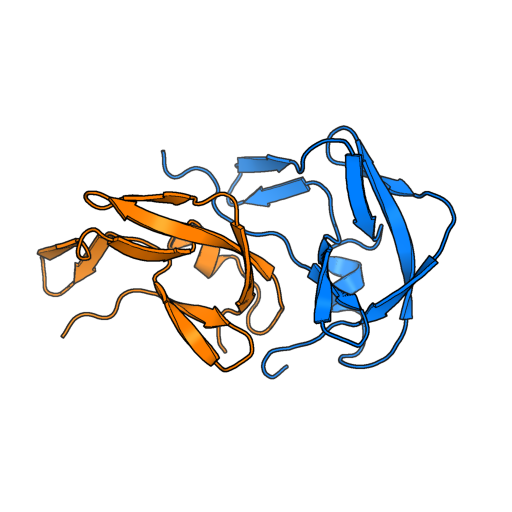 C 1
ATOM 825 O O . THR B 1 36 ? 43.179 18.251 33.809 1.00 31.36 36 THR D O 1
ATOM 829 N N . THR B 1 37 ? 45.228 19.199 33.784 1.00 29.47 37 THR D N 1
ATOM 830 C CA . THR B 1 37 ? 44.954 20.098 32.651 1.00 29.13 37 THR D CA 1
ATOM 831 C C . THR B 1 37 ? 45.739 19.558 31.472 1.00 27.49 37 THR D C 1
ATOM 832 O O . THR B 1 37 ? 46.942 19.314 31.593 1.00 26.42 37 THR D O 1
ATOM 836 N N . GLU B 1 38 ? 45.076 19.402 30.326 1.00 26.39 38 GLU D N 1
ATOM 837 C CA . GLU B 1 38 ? 45.779 18.929 29.140 1.00 26.80 38 GLU D CA 1
ATOM 838 C C . GLU B 1 38 ? 45.881 20.062 28.130 1.00 25.89 38 GLU D C 1
ATOM 839 O O . GLU B 1 38 ? 44.939 20.841 27.981 1.00 25.05 38 GLU D O 1
ATOM 845 N N . THR B 1 39 ? 47.044 20.170 27.494 1.00 24.60 39 THR D N 1
ATOM 846 C CA . THR B 1 39 ? 47.275 21.160 26.438 1.00 25.01 39 THR D CA 1
ATOM 847 C C . THR B 1 39 ? 47.575 20.408 25.158 1.00 24.23 39 THR D C 1
ATOM 848 O O . THR B 1 39 ? 48.472 19.565 25.113 1.00 24.57 39 THR D O 1
ATOM 852 N N . ALA B 1 40 ? 46.814 20.699 24.098 1.00 23.12 40 ALA D N 1
ATOM 853 C CA . ALA B 1 40 ? 47.013 20.060 22.813 1.00 23.04 40 ALA D CA 1
ATOM 854 C C . ALA B 1 40 ? 48.372 20.419 22.227 1.00 22.81 40 ALA D C 1
ATOM 855 O O . ALA B 1 40 ? 48.930 21.444 22.560 1.00 22.55 40 ALA D O 1
ATOM 857 N N . PRO B 1 41 ? 48.917 19.555 21.358 1.00 24.54 41 PRO D N 1
ATOM 858 C CA . PRO B 1 41 ? 50.201 19.882 20.738 1.00 25.38 41 PRO D CA 1
ATOM 859 C C . PRO B 1 41 ? 50.157 21.161 19.918 1.00 26.05 41 PRO D C 1
ATOM 860 O O . PRO B 1 41 ? 49.180 21.406 19.222 1.00 25.87 41 PRO D O 1
ATOM 864 N N . ASN B 1 42 ? 51.201 21.978 20.017 1.00 26.35 42 ASN D N 1
ATOM 865 C CA . ASN B 1 42 ? 51.323 23.146 19.142 1.00 26.66 42 ASN D CA 1
ATOM 866 C C . ASN B 1 42 ? 51.178 22.761 17.668 1.00 27.31 42 ASN D C 1
ATOM 867 O O . ASN B 1 42 ? 51.707 21.734 17.224 1.00 27.27 42 ASN D O 1
ATOM 872 N N . GLY B 1 43 ? 50.426 23.584 16.934 1.00 26.88 43 GLY D N 1
ATOM 873 C CA . GLY B 1 43 ? 50.119 23.321 15.528 1.00 26.38 43 GLY D CA 1
ATOM 874 C C . GLY B 1 43 ? 48.813 22.597 15.236 1.00 26.21 43 GLY D C 1
ATOM 875 O O . GLY B 1 43 ? 48.350 22.590 14.093 1.00 26.50 43 GLY D O 1
ATOM 876 N N . THR B 1 44 ? 48.204 21.982 16.258 1.00 24.44 44 THR D N 1
ATOM 877 C CA . THR B 1 44 ? 46.968 21.208 16.085 1.00 23.21 44 THR D CA 1
ATOM 878 C C . THR B 1 44 ? 45.895 22.144 15.521 1.00 22.48 44 THR D C 1
ATOM 879 O O . THR B 1 44 ? 45.796 23.283 15.956 1.00 22.59 44 THR D O 1
ATOM 883 N N . ARG B 1 45 ? 45.161 21.678 14.518 1.00 22.94 45 ARG D N 1
ATOM 884 C CA . ARG B 1 45 ? 44.017 22.410 13.957 1.00 22.90 45 ARG D CA 1
ATOM 885 C C . ARG B 1 45 ? 42.973 22.580 15.049 1.00 22.84 45 ARG D C 1
ATOM 886 O O . ARG B 1 45 ? 42.701 21.629 15.801 1.00 22.63 45 ARG D O 1
ATOM 894 N N . CYS B 1 46 ? 42.394 23.781 15.137 1.00 21.26 46 CYS D N 1
ATOM 895 C CA . CYS B 1 46 ? 41.329 24.054 16.087 1.00 20.62 46 CYS D CA 1
ATOM 896 C C . CYS B 1 46 ? 40.318 25.051 15.531 1.00 21.28 46 CYS D C 1
ATOM 897 O O . CYS B 1 46 ? 40.621 25.782 14.571 1.00 20.75 46 CYS D O 1
ATOM 900 N N . PHE B 1 47 ? 39.105 25.027 16.069 1.00 19.68 47 PHE D N 1
ATOM 901 C CA . PHE B 1 47 ? 38.167 26.137 15.873 1.00 20.18 47 PHE D CA 1
ATOM 902 C C . PHE B 1 47 ? 38.258 27.101 17.052 1.00 20.24 47 PHE D C 1
ATOM 903 O O . PHE B 1 47 ? 38.151 26.673 18.206 1.00 21.60 47 PHE D O 1
ATOM 911 N N . SER B 1 48 ? 38.459 28.390 16.792 1.00 20.80 48 SER D N 1
ATOM 912 C CA . SER B 1 48 ? 38.658 29.326 17.882 1.00 22.14 48 SER D CA 1
ATOM 913 C C . SER B 1 48 ? 37.345 29.796 18.502 1.00 23.18 48 SER D C 1
ATOM 914 O O . SER B 1 48 ? 37.082 31.010 18.615 1.00 25.01 48 SER D O 1
ATOM 917 N N . ILE B 1 49 ? 36.521 28.839 18.919 1.00 22.24 49 ILE D N 1
ATOM 918 C CA . ILE B 1 49 ? 35.219 29.159 19.485 1.00 23.22 49 ILE D CA 1
ATOM 919 C C . ILE B 1 49 ? 35.127 28.908 20.992 1.00 22.79 49 ILE D C 1
ATOM 920 O O . ILE B 1 49 ? 34.333 29.551 21.670 1.00 23.79 49 ILE D O 1
ATOM 925 N N . GLY B 1 50 ? 35.920 27.962 21.489 1.00 23.28 50 GLY D N 1
ATOM 926 C CA . GLY B 1 50 ? 35.905 27.629 22.917 1.00 23.99 50 GLY D CA 1
ATOM 927 C C . GLY B 1 50 ? 34.758 26.721 23.329 1.00 25.48 50 GLY D C 1
ATOM 928 O O . GLY B 1 50 ? 33.807 26.479 22.587 1.00 24.68 50 GLY D O 1
ATOM 929 N N . ASP B 1 51 ? 34.862 26.197 24.550 1.00 26.33 51 ASP D N 1
ATOM 930 C CA . ASP B 1 51 ? 33.808 25.378 25.117 1.00 28.73 51 ASP D CA 1
ATOM 931 C C . ASP B 1 51 ? 32.482 26.140 25.183 1.00 29.21 51 ASP D C 1
ATOM 932 O O . ASP B 1 51 ? 31.429 25.599 24.843 1.00 29.04 51 ASP D O 1
ATOM 937 N N . GLU B 1 52 ? 32.528 27.400 25.619 1.00 30.83 52 GLU D N 1
ATOM 938 C CA . GLU B 1 52 ? 31.291 28.166 25.770 1.00 32.08 52 GLU D CA 1
ATOM 939 C C . GLU B 1 52 ? 30.666 28.477 24.408 1.00 31.32 52 GLU D C 1
ATOM 940 O O . GLU B 1 52 ? 29.452 28.400 24.254 1.00 32.41 52 GLU D O 1
ATOM 946 N N . GLY B 1 53 ? 31.499 28.816 23.426 1.00 30.55 53 GLY D N 1
ATOM 947 C CA . GLY B 1 53 ? 31.036 28.957 22.042 1.00 28.68 53 GLY D CA 1
ATOM 948 C C . GLY B 1 53 ? 30.365 27.713 21.475 1.00 27.69 53 GLY D C 1
ATOM 949 O O . GLY B 1 53 ? 29.357 27.812 20.778 1.00 27.45 53 GLY D O 1
ATOM 950 N N . LEU B 1 54 ? 30.918 26.542 21.768 1.00 26.53 54 LEU D N 1
ATOM 951 C CA . LEU B 1 54 ? 30.377 25.293 21.259 1.00 26.05 54 LEU D CA 1
ATOM 952 C C . LEU B 1 54 ? 29.026 25.008 21.909 1.00 27.29 54 LEU D C 1
ATOM 953 O O . LEU B 1 54 ? 28.068 24.645 21.220 1.00 26.72 54 LEU D O 1
ATOM 958 N N . ARG B 1 55 ? 28.961 25.182 23.226 1.00 28.67 55 ARG D N 1
ATOM 959 C CA . ARG B 1 55 ? 27.726 24.948 23.973 1.00 31.32 55 ARG D CA 1
ATOM 960 C C . ARG B 1 55 ? 26.547 25.785 23.463 1.00 31.32 55 ARG D C 1
ATOM 961 O O . ARG B 1 55 ? 25.414 25.308 23.465 1.00 31.98 55 ARG D O 1
ATOM 969 N N . ARG B 1 56 ? 26.823 27.001 22.991 1.00 30.98 56 ARG D N 1
ATOM 970 C CA . ARG B 1 56 ? 25.779 27.919 22.494 1.00 31.21 56 ARG D CA 1
ATOM 971 C C . ARG B 1 56 ? 25.357 27.712 21.028 1.00 30.60 56 ARG D C 1
ATOM 972 O O . ARG B 1 56 ? 24.434 28.370 20.528 1.00 31.44 56 ARG D O 1
ATOM 980 N N . MET B 1 57 ? 26.037 26.808 20.341 1.00 28.18 57 MET D N 1
ATOM 981 C CA . MET B 1 57 ? 25.643 26.400 19.004 1.00 26.84 57 MET D CA 1
ATOM 982 C C . MET B 1 57 ? 24.425 25.507 19.124 1.00 27.75 57 MET D C 1
ATOM 983 O O . MET B 1 57 ? 24.428 24.557 19.922 1.00 28.18 57 MET D O 1
ATOM 988 N N . THR B 1 58 ? 23.391 25.844 18.359 1.00 27.50 58 THR D N 1
ATOM 989 C CA . THR B 1 58 ? 22.227 24.994 18.206 1.00 28.16 58 THR D CA 1
ATOM 990 C C . THR B 1 58 ? 22.646 23.716 17.503 1.00 27.52 58 THR D C 1
ATOM 991 O O . THR B 1 58 ? 23.289 23.744 16.449 1.00 26.84 58 THR D O 1
ATOM 995 N N . ALA B 1 59 ? 22.289 22.576 18.073 1.00 27.05 59 ALA D N 1
ATOM 996 C CA . ALA B 1 59 ? 22.734 21.322 17.501 1.00 27.09 59 ALA D CA 1
ATOM 997 C C . ALA B 1 59 ? 22.292 21.174 16.045 1.00 27.08 59 ALA D C 1
ATOM 998 O O . ALA B 1 59 ? 21.163 21.536 15.703 1.00 28.09 59 ALA D O 1
ATOM 1000 N N . ASN B 1 60 ? 23.187 20.656 15.206 1.00 26.69 60 ASN D N 1
ATOM 1001 C CA . ASN B 1 60 ? 22.897 20.270 13.820 1.00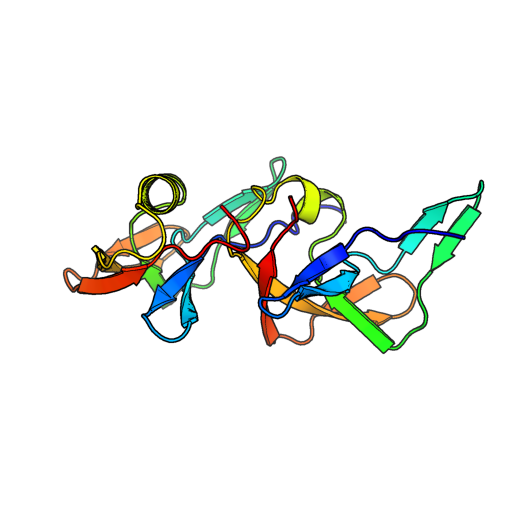 26.69 60 ASN D CA 1
ATOM 1002 C C . ASN B 1 60 ? 22.736 21.384 12.799 1.00 26.15 60 ASN D C 1
ATOM 1003 O O . ASN B 1 60 ? 22.542 21.096 11.616 1.00 26.67 60 ASN D O 1
ATOM 1008 N N . LEU B 1 61 ? 22.800 22.626 13.267 1.00 24.24 61 LEU D N 1
ATOM 1009 C CA . LEU B 1 61 ? 22.722 23.786 12.366 1.00 23.24 61 LEU D CA 1
ATOM 1010 C C . LEU B 1 61 ? 24.120 24.269 11.950 1.00 22.79 61 LEU D C 1
ATOM 1011 O O . LEU B 1 61 ? 25.056 24.199 12.752 1.00 21.95 61 LEU D O 1
ATOM 1016 N N . PRO B 1 62 ? 24.249 24.801 10.718 1.00 21.72 62 PRO D N 1
ATOM 1017 C CA . PRO B 1 62 ? 25.536 25.275 10.190 1.00 21.08 62 PRO D CA 1
ATOM 1018 C C . PRO B 1 62 ? 25.961 26.644 10.706 1.00 19.98 62 PRO D C 1
ATOM 1019 O O . PRO B 1 62 ? 25.191 27.605 10.698 1.00 18.15 62 PRO D O 1
ATOM 1023 N N . TYR B 1 63 ? 27.208 26.716 11.152 1.00 19.27 63 TYR D N 1
ATOM 1024 C CA . TYR B 1 63 ? 27.814 27.959 11.622 1.00 18.75 63 TYR D CA 1
ATOM 1025 C C . TYR B 1 63 ? 29.065 28.283 10.835 1.00 17.33 63 TYR D C 1
ATOM 1026 O O . TYR B 1 63 ? 29.703 27.410 10.281 1.00 18.31 63 TYR D O 1
ATOM 1035 N N . ASP B 1 64 ? 29.450 29.558 10.818 1.00 18.39 64 ASP D N 1
ATOM 1036 C CA . ASP B 1 64 ? 30.736 29.988 10.216 1.00 20.45 64 ASP D CA 1
ATOM 1037 C C . ASP B 1 64 ? 31.849 29.917 11.248 1.00 21.46 64 ASP D C 1
ATOM 1038 O O . ASP B 1 64 ? 32.063 30.874 11.999 1.00 23.47 64 ASP D O 1
ATOM 1043 N N . CYS B 1 65 ? 32.554 28.799 11.297 1.00 19.66 65 CYS D N 1
ATOM 1044 C CA . CYS B 1 65 ? 33.499 28.545 12.379 1.00 18.91 65 CYS D CA 1
ATOM 1045 C C . CYS B 1 65 ? 34.907 29.056 12.024 1.00 18.69 65 CYS D C 1
ATOM 1046 O O . CYS B 1 65 ? 35.472 28.682 10.979 1.00 19.04 65 CYS D O 1
ATOM 1049 N N . PRO B 1 66 ? 35.472 29.915 12.890 1.00 17.32 66 PRO D N 1
ATOM 1050 C CA . PRO B 1 66 ? 36.824 30.397 12.624 1.00 18.27 66 PRO D CA 1
ATOM 1051 C C . PRO B 1 66 ? 37.851 29.315 12.866 1.00 19.63 66 PRO D C 1
ATOM 1052 O O . PRO B 1 66 ? 37.803 28.648 13.910 1.00 19.46 66 PRO D O 1
ATOM 1056 N N . LEU B 1 67 ? 38.748 29.141 11.903 1.00 19.23 67 LEU D N 1
ATOM 1057 C CA . LEU B 1 67 ? 39.848 28.169 12.021 1.00 19.53 67 LEU D CA 1
ATOM 1058 C C . LEU B 1 67 ? 41.074 28.775 12.692 1.00 21.17 67 LEU D C 1
ATOM 1059 O O . LEU B 1 67 ? 41.345 29.976 12.580 1.00 22.32 67 LEU D O 1
ATOM 1064 N N . GLY B 1 68 ? 41.796 27.936 13.435 1.00 20.39 68 GLY D N 1
ATOM 1065 C CA . GLY B 1 68 ? 43.037 28.359 14.038 1.00 20.35 68 GLY D CA 1
ATOM 1066 C C . GLY B 1 68 ? 44.026 27.214 14.187 1.00 19.64 68 GLY D C 1
ATOM 1067 O O . GLY B 1 68 ? 43.784 26.103 13.742 1.00 19.50 68 GLY D O 1
ATOM 1068 N N . GLN B 1 69 ? 45.142 27.499 14.846 1.00 21.65 69 GLN D N 1
ATOM 1069 C CA . GLN B 1 69 ? 46.099 26.458 15.211 1.00 22.86 69 GLN D CA 1
ATOM 1070 C C . GLN B 1 69 ? 46.509 26.709 16.650 1.00 22.01 69 GLN D C 1
ATOM 1071 O O . GLN B 1 69 ? 46.622 27.872 17.104 1.00 22.09 69 GLN D O 1
ATOM 1077 N N . CYS B 1 70 ? 46.718 25.620 17.381 1.00 22.08 70 CYS D N 1
ATOM 1078 C CA . CYS B 1 70 ? 47.077 25.714 18.799 1.00 23.39 70 CYS D CA 1
ATOM 1079 C C . CYS B 1 70 ? 48.472 26.293 18.971 1.00 24.13 70 CYS D C 1
ATOM 1080 O O . CYS B 1 70 ? 49.386 25.913 18.254 1.00 24.79 70 CYS D O 1
ATOM 1083 N N . SER B 1 71 ? 48.607 27.222 19.905 1.00 25.25 71 SER D N 1
ATOM 1084 C CA . SER B 1 71 ? 49.919 27.742 20.287 1.00 27.33 71 SER D CA 1
ATOM 1085 C C . SER B 1 71 ? 49.904 27.935 21.783 1.00 28.25 71 SER D C 1
ATOM 1086 O O . SER B 1 71 ? 49.234 28.841 22.301 1.00 27.86 71 SER D O 1
ATOM 1089 N N . ASN B 1 72 ? 50.653 27.063 22.457 1.00 29.81 72 ASN D N 1
ATOM 1090 C CA . ASN B 1 72 ? 50.744 26.997 23.916 1.00 30.60 72 ASN D CA 1
ATOM 1091 C C . ASN B 1 72 ? 49.406 27.147 24.631 1.00 30.36 72 ASN D C 1
ATOM 1092 O O . ASN B 1 72 ? 49.234 28.004 25.505 1.00 30.68 72 ASN D O 1
ATOM 1097 N N . GLY B 1 73 ? 48.462 26.301 24.225 1.00 29.54 73 GLY D N 1
ATOM 1098 C CA . GLY B 1 73 ? 47.168 26.199 24.892 1.00 28.70 73 GLY D CA 1
ATOM 1099 C C . GLY B 1 73 ? 46.113 27.168 24.392 1.00 28.41 73 GLY D C 1
ATOM 1100 O O . GLY B 1 73 ? 44.994 27.184 24.894 1.00 28.76 73 GLY D O 1
ATOM 1101 N N . ASP B 1 74 ? 46.451 27.954 23.377 1.00 27.59 74 ASP D N 1
ATOM 1102 C CA . ASP B 1 74 ? 45.485 28.903 22.830 1.00 28.39 74 ASP D CA 1
ATOM 1103 C C . ASP B 1 74 ? 45.246 28.604 21.365 1.00 27.24 74 ASP D C 1
ATOM 1104 O O . ASP B 1 74 ? 46.180 28.323 20.635 1.00 27.14 74 ASP D O 1
ATOM 1109 N N . CYS B 1 75 ? 43.989 28.662 20.941 1.00 26.56 75 CYS D N 1
ATOM 1110 C CA . CYS B 1 75 ? 43.684 28.497 19.522 1.00 26.58 75 CYS D CA 1
ATOM 1111 C C . CYS B 1 75 ? 43.824 29.859 18.850 1.00 26.90 75 CYS D C 1
ATOM 1112 O O . CYS B 1 75 ? 42.978 30.733 19.048 1.00 28.19 75 CYS D O 1
ATOM 1115 N N . ILE B 1 76 ? 44.911 30.042 18.098 1.00 26.57 76 ILE D N 1
ATOM 1116 C CA . ILE B 1 76 ? 45.178 31.292 17.401 1.00 26.86 76 ILE D CA 1
ATOM 1117 C C . ILE B 1 76 ? 44.545 31.274 15.998 1.00 25.61 76 ILE D C 1
ATOM 1118 O O . ILE B 1 76 ? 44.976 30.488 15.151 1.00 25.04 76 ILE D O 1
ATOM 1123 N N . PRO B 1 77 ? 43.562 32.171 15.745 1.00 26.62 77 PRO D N 1
ATOM 1124 C CA . PRO B 1 77 ? 42.902 32.219 14.430 1.00 26.57 77 PRO D CA 1
ATOM 1125 C C . PRO B 1 77 ? 43.840 32.387 13.238 1.00 27.27 77 PRO D C 1
ATOM 1126 O O . PRO B 1 77 ? 44.871 33.078 13.340 1.00 28.18 77 PRO D O 1
ATOM 1130 N N . LYS B 1 78 ? 43.479 31.737 12.127 1.00 26.71 78 LYS D N 1
ATOM 1131 C CA . LYS B 1 78 ? 44.213 31.822 10.858 1.00 28.23 78 LYS D CA 1
ATOM 1132 C C . LYS B 1 78 ? 43.565 32.799 9.883 1.00 27.28 78 LYS D C 1
ATOM 1133 O O . LYS B 1 78 ? 44.032 32.930 8.757 1.00 27.83 78 LYS D O 1
ATOM 1139 N N . GLU B 1 79 ? 42.478 33.444 10.309 1.00 26.95 79 GLU D N 1
ATOM 1140 C CA . GLU B 1 79 ? 41.666 34.328 9.456 1.00 27.49 79 GLU D CA 1
ATOM 1141 C C . GLU B 1 79 ? 40.966 33.590 8.300 1.00 25.72 79 GLU D C 1
ATOM 1142 O O . GLU B 1 79 ? 40.510 34.199 7.323 1.00 25.90 79 GLU D O 1
ATOM 1148 N N . THR B 1 80 ? 40.813 32.282 8.472 1.00 22.54 80 THR D N 1
ATOM 1149 C CA . THR B 1 80 ? 39.990 31.480 7.564 1.00 21.14 80 THR D CA 1
ATOM 1150 C C . THR B 1 80 ? 38.835 30.861 8.352 1.00 20.37 80 THR D C 1
ATOM 1151 O O . THR B 1 80 ? 38.851 30.858 9.600 1.00 20.09 80 THR D O 1
ATOM 1155 N N . TYR B 1 81 ? 37.816 30.403 7.622 1.00 20.03 81 TYR D N 1
ATOM 1156 C CA . TYR B 1 81 ? 36.552 29.907 8.216 1.00 20.72 81 TYR D CA 1
ATOM 1157 C C . TYR B 1 81 ? 36.058 28.712 7.463 1.00 21.65 81 TYR D C 1
ATOM 1158 O O . TYR B 1 81 ? 36.346 28.525 6.291 1.00 20.96 81 TYR D O 1
ATOM 1167 N N . GLU B 1 82 ? 35.287 27.890 8.143 1.00 20.59 82 GLU D N 1
ATOM 1168 C CA . GLU B 1 82 ? 34.624 26.816 7.454 1.00 22.16 82 GLU D CA 1
ATOM 1169 C C . GLU B 1 82 ? 33.308 26.554 8.148 1.00 20.45 82 GLU D C 1
ATOM 1170 O O . GLU B 1 82 ? 33.122 26.920 9.306 1.00 20.16 82 GLU D O 1
ATOM 1176 N N . VAL B 1 83 ? 32.372 25.974 7.420 1.00 20.37 83 VAL D N 1
ATOM 1177 C CA . VAL B 1 83 ? 31.085 25.654 8.010 1.00 18.98 83 VAL D CA 1
ATOM 1178 C C . VAL B 1 83 ? 31.253 24.497 9.002 1.00 19.84 83 VAL D C 1
ATOM 1179 O O . VAL B 1 83 ? 31.822 23.462 8.660 1.00 20.45 83 VAL D O 1
ATOM 1183 N N . CYS B 1 84 ? 30.765 24.679 10.212 1.00 19.73 84 CYS D N 1
ATOM 1184 C CA . CYS B 1 84 ? 30.818 23.556 11.185 1.00 19.78 84 CYS D CA 1
ATOM 1185 C C . CYS B 1 84 ? 29.544 23.419 11.976 1.00 19.47 84 CYS D C 1
ATOM 1186 O O . CYS B 1 84 ? 28.700 24.309 11.994 1.00 19.04 84 CYS D O 1
ATOM 1189 N N . TYR B 1 85 ? 29.453 22.283 12.671 1.00 19.23 85 TYR D N 1
ATOM 1190 C CA . TYR B 1 85 ? 28.235 21.870 13.330 1.00 19.93 85 TYR D CA 1
ATOM 1191 C C . TYR B 1 85 ? 28.588 21.290 14.681 1.00 20.58 85 TYR D C 1
ATOM 1192 O O . TYR B 1 85 ? 29.663 20.726 14.852 1.00 21.61 85 TYR D O 1
ATOM 1201 N N . ARG B 1 86 ? 27.670 21.441 15.621 1.00 22.74 86 ARG D N 1
ATOM 1202 C CA . ARG B 1 86 ? 27.728 20.672 16.860 1.00 25.36 86 ARG D CA 1
ATOM 1203 C C . ARG B 1 86 ? 26.727 19.516 16.737 1.00 27.89 86 ARG D C 1
ATOM 1204 O O . ARG B 1 86 ? 25.559 19.739 16.453 1.00 27.15 86 ARG D O 1
ATOM 1212 N N . ARG B 1 87 ? 27.180 18.280 16.932 1.00 32.37 87 ARG D N 1
ATOM 1213 C CA . ARG B 1 87 ? 26.230 17.158 17.019 1.00 36.84 87 ARG D CA 1
ATOM 1214 C C . ARG B 1 87 ? 25.708 17.087 18.464 1.00 38.86 87 ARG D C 1
ATOM 1215 O O . ARG B 1 87 ? 26.419 17.495 19.381 1.00 39.96 87 ARG D O 1
ATOM 1223 N N . ASN B 1 88 ? 24.492 16.594 18.715 1.00 41.84 88 ASN D N 1
ATOM 1224 C CA . ASN B 1 88 ? 23.605 15.937 17.775 1.00 43.85 88 ASN D CA 1
ATOM 1225 C C . ASN B 1 88 ? 22.157 16.254 18.147 1.00 44.50 88 ASN D C 1
ATOM 1226 O O . ASN B 1 88 ? 21.228 15.583 17.703 1.00 45.37 88 ASN D O 1
#

Solvent-accessible surface area: 8988 Å² total; per-residue (Å²): 118,125,146,16,26,8,7,35,13,0,0,13,47,144,131,27,132,42,5,14,2,21,3,95,41,80,0,99,62,38,86,28,80,9,100,102,42,43,81,0,2,38,43,24,57,73,19,0,131,200,13,77,32,93,91,79,74,108,2,33,30,4,75,2,51,123,2,72,23,91,66,116,137,69,137,60,67,0,13,41,46,16,87,168,65,114,36,106,37,58,58,0,12,36,106,106,18,153,80,21,26,2,22,2,103,33,108,20,123,87,74,90,63,74,10,100,100,44,46,146,0,0,28,4,25,43,58,0,10,148,116,2,38,30,10,5,0,10,32,0,27,21,0,72,4,52,118,5,81,22,92,78,83,154,67,138,58,26,0,1,68,118,123

B-factor: mean 30.19, std 10.41, range [14.69, 74.58]

InterPro domains:
  IPR045797 Evasins Class A [PF19429] (32-104)

GO terms:
  GO:1900137 negative regulation of chemokine activity (P, IDA)
  GO:0019956 chemokine binding (F, IDA)
  GO:0019957 C-C chemokine binding (F, IDA)

Radius of gyration: 16.31 Å; Cα contacts (8 Å, |Δi|>4): 428; chains: 2; bounding box: 40×40×41 Å

Foldseek 3Di:
DPADPDDFDWWADLVGHTAGQWQWDADPNHIDGHDFFGKHFPQDPVNQVPFDAPDWDWTFIATDDPGGGHTPRHTDIIGRHDPVD/DDDADWKAAPVGDTAHAWQWDDDPNDIDGHDFFGKHFPQDPVSLVPFDAPDWDWTFIATGDRGHGHGPPHTGIIGRHD

Organism: Rhipicephalus sanguineus (NCBI:txid34632)

Sequence (163 aa):
GDLGGCPFLVAENKTGYPTIVACKQDCNGTTETAPNGTRCFSIGDEGLRRMTANLPYDCPLGQCSNGDCIPKETYEVCYRRNWRDGCPFLVAENKTGYPTIVACKQDCNGTTETAPNGTRCFSIGDEGLRRMTANLPYDCPLGQCSNGDCIPKETYEVCYRRN

CATH classification: 2.30.130.100

Nearest PDB structures (foldseek):
  3fpr-assembly2_D  TM=1.013E+00  e=3.148E-15  Rhipicephalus sanguineus
  3fpr-assembly1_A  TM=9.536E-01  e=5.643E-14  Rhipicephalus sanguineus
  3fpu-assembly1_A  TM=9.600E-01  e=1.319E-13  Rhipicephalus sanguineus
  3fpt-assembly1_A  TM=9.612E-01  e=6.079E-13  Rhipicephalus sanguineus
  7s4n-assembly1_A  TM=9.200E-01  e=7.877E-08  Amblyomma cajennense

Secondary structure (DSSP, 8-state):
-----PPEEEEE-TT--EEES-SEEEETTEEEEPPTT-EEETTHHHHHHHSPTT--EEEEEEEEETTEEEEEEEEEEEB---S--/--PPPEEE-TT--EEES-SEEEETTEEEEPPTT-EEETTHHHHHHTSPTT--EEEEEEEEETTEEEEEEEEEEEB---